Protein AF-A0A1T5KPN0-F1 (afdb_monomer)

InterPro domains:
  IPR058303 Protein of unknown function DUF7990 [PF25952] (4-67)

Organism: NCBI:txid36842

Foldseek 3Di:
DDDPVVVVVVVVVLVVVLVVCCQQPVVVVVDDDPNVVVSVVCCVVCVVVVVVSVVVVVPDPDPVVVVCVVVVNDD

Secondary structure (DSSP, 8-state):
---HHHHHHHHHHHHHHHHHHHHHHGGGGT---TTHHHHGGGHHHHHHHHHHHHHHHHT-S-HHHHHHHHTT---

Mean predicted aligned error: 6.93 Å

Solvent-accessible surface area (backbone atoms only — not comparable to full-atom values): 4542 Å² total; per-residue (Å²): 132,85,53,75,69,57,57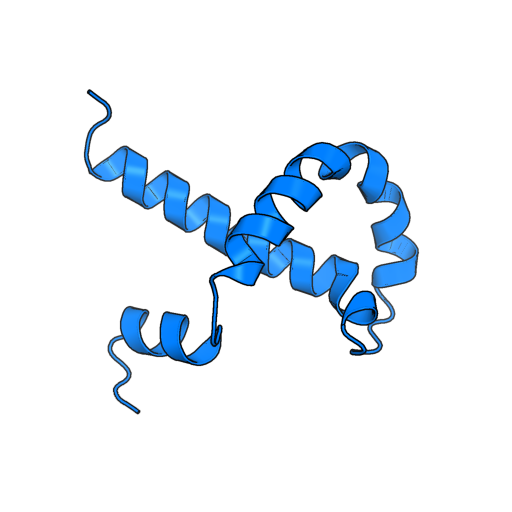,52,52,52,51,54,53,50,54,53,47,54,52,51,50,46,66,37,50,32,44,83,77,73,44,92,50,88,52,32,77,68,40,57,78,45,45,84,80,39,53,72,54,49,57,56,46,52,58,57,50,72,75,55,90,49,75,63,62,56,49,27,66,72,69,73,46,78,132

Radius of gyration: 14.42 Å; Cα contacts (8 Å, |Δi|>4): 23; chains: 1; bounding box: 36×24×37 Å

Structure (mmCIF, N/CA/C/O backbone):
data_AF-A0A1T5KPN0-F1
#
_entry.id   AF-A0A1T5KPN0-F1
#
loop_
_atom_site.group_PDB
_atom_site.id
_atom_site.type_symbol
_atom_site.label_atom_id
_atom_site.label_alt_id
_atom_site.label_comp_id
_atom_site.label_asym_id
_atom_site.label_entity_id
_atom_site.label_seq_id
_atom_site.pdbx_PDB_ins_code
_atom_site.Cartn_x
_atom_site.Cartn_y
_atom_site.Cartn_z
_atom_site.occupancy
_atom_site.B_iso_or_equiv
_atom_site.auth_seq_id
_atom_site.auth_comp_id
_atom_site.auth_asym_id
_atom_site.auth_atom_id
_atom_site.pdbx_PDB_model_num
ATOM 1 N N . MET A 1 1 ? -24.433 7.580 13.759 1.00 51.44 1 MET A N 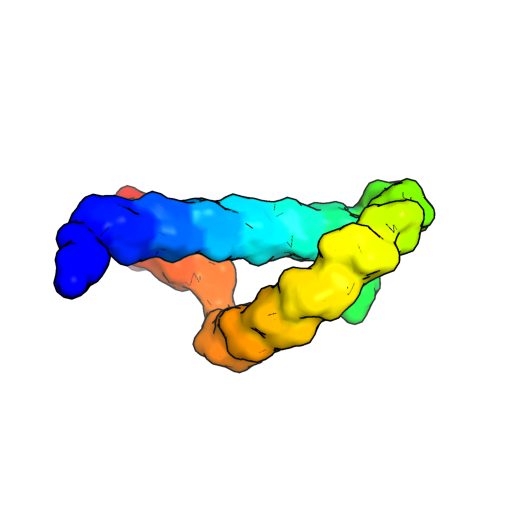1
ATOM 2 C CA . MET A 1 1 ? -23.495 6.762 14.557 1.00 51.44 1 MET A CA 1
ATOM 3 C C . MET A 1 1 ? -23.379 5.414 13.868 1.00 51.44 1 MET A C 1
ATOM 5 O O . MET A 1 1 ? -24.329 4.647 13.938 1.00 51.44 1 MET A O 1
ATOM 9 N N . GLN A 1 2 ? -22.301 5.167 13.120 1.00 55.62 2 GLN A N 1
ATOM 10 C CA . GLN A 1 2 ? -22.058 3.840 12.542 1.00 55.62 2 GLN A CA 1
ATOM 11 C C . GLN A 1 2 ? -21.847 2.836 13.686 1.00 55.62 2 GLN A C 1
ATOM 13 O O . GLN A 1 2 ? -21.173 3.149 14.669 1.00 55.62 2 GLN A O 1
ATOM 18 N N . GLY A 1 3 ? -22.485 1.667 13.607 1.00 73.69 3 GLY A N 1
ATOM 19 C CA . GLY A 1 3 ? -22.376 0.632 14.639 1.00 73.69 3 GLY A CA 1
ATOM 20 C C . GLY A 1 3 ? -20.977 0.011 14.675 1.00 7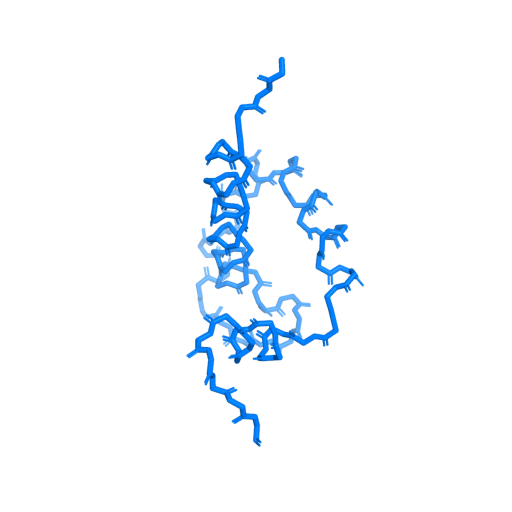3.69 3 GLY A C 1
ATOM 21 O O . GLY A 1 3 ? -20.289 -0.014 13.659 1.00 73.69 3 GLY A O 1
ATOM 22 N N . LYS A 1 4 ? -20.565 -0.548 15.822 1.00 73.06 4 LYS A N 1
ATOM 23 C CA . LYS A 1 4 ? -19.252 -1.211 15.991 1.00 73.06 4 LYS A CA 1
ATOM 24 C C . LYS A 1 4 ? -18.946 -2.252 14.900 1.00 73.06 4 LYS A C 1
ATOM 26 O O . LYS A 1 4 ? -17.803 -2.376 14.483 1.00 73.06 4 LYS A O 1
ATOM 31 N N . ALA A 1 5 ? -19.970 -2.949 14.404 1.00 79.88 5 ALA A N 1
ATOM 32 C CA . ALA A 1 5 ? -19.845 -3.909 13.307 1.00 79.88 5 ALA A CA 1
ATOM 33 C C . ALA A 1 5 ? -19.339 -3.271 12.000 1.00 79.88 5 ALA A C 1
ATOM 35 O O . ALA A 1 5 ? -18.545 -3.880 11.296 1.00 79.88 5 ALA A O 1
ATOM 36 N N . HIS A 1 6 ? -19.746 -2.035 11.698 1.00 84.00 6 HIS A N 1
ATOM 37 C CA . HIS A 1 6 ? -19.301 -1.335 10.494 1.00 84.00 6 HIS A CA 1
ATOM 38 C C . HIS A 1 6 ? -17.797 -1.042 10.535 1.00 84.00 6 HIS A C 1
ATOM 40 O O . HIS A 1 6 ? -17.107 -1.284 9.554 1.00 84.00 6 HIS A O 1
ATOM 46 N N . GLY A 1 7 ? -17.281 -0.611 11.692 1.00 87.25 7 GLY A N 1
ATOM 47 C CA . GLY A 1 7 ? -15.850 -0.341 11.858 1.00 87.25 7 GLY A CA 1
ATOM 48 C C . GLY A 1 7 ? -14.977 -1.595 11.733 1.00 87.25 7 GLY A C 1
ATOM 49 O O . GLY A 1 7 ? -13.882 -1.524 11.189 1.00 87.25 7 GLY A O 1
ATOM 50 N N . HIS A 1 8 ? -15.463 -2.758 12.182 1.00 86.06 8 HIS A N 1
ATOM 51 C CA . HIS A 1 8 ? -14.742 -4.020 11.982 1.00 86.06 8 HIS A CA 1
ATOM 52 C C . HIS A 1 8 ? -14.636 -4.399 10.501 1.00 86.06 8 HIS A C 1
ATOM 54 O O . HIS A 1 8 ? -13.550 -4.748 10.050 1.00 86.06 8 HIS A O 1
ATOM 60 N N . ILE A 1 9 ? -15.732 -4.270 9.748 1.00 89.75 9 ILE A N 1
ATOM 61 C CA . ILE A 1 9 ? -15.756 -4.563 8.307 1.00 89.75 9 ILE A CA 1
ATOM 62 C C . IL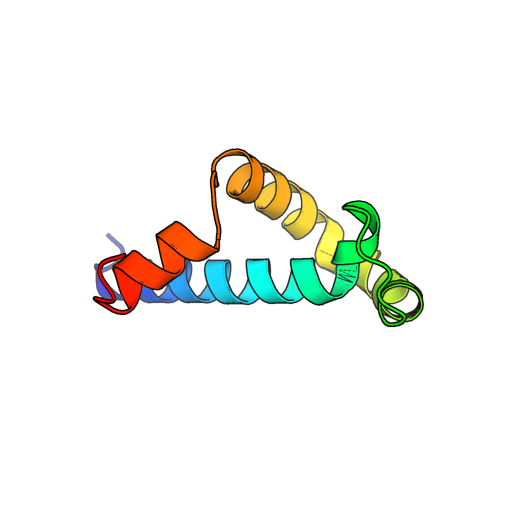E A 1 9 ? -14.826 -3.614 7.545 1.00 89.75 9 ILE A C 1
ATOM 64 O O . ILE A 1 9 ? -14.093 -4.037 6.658 1.00 89.75 9 ILE A O 1
ATOM 68 N N . GLU A 1 10 ? -14.842 -2.329 7.898 1.00 89.38 10 GLU A N 1
ATOM 69 C CA . GLU A 1 10 ? -13.988 -1.325 7.265 1.00 89.38 10 GLU A CA 1
ATOM 70 C C . GLU A 1 10 ? -12.496 -1.616 7.500 1.00 89.38 10 GLU A C 1
ATOM 72 O O . GLU A 1 10 ? -11.701 -1.587 6.562 1.00 89.38 10 GLU A O 1
ATOM 77 N N . ASN A 1 11 ? -12.122 -1.995 8.725 1.00 88.25 11 ASN A N 1
ATOM 78 C CA . ASN A 1 11 ? -10.749 -2.394 9.039 1.00 88.25 11 ASN A CA 1
ATOM 79 C C . ASN A 1 11 ? -10.310 -3.649 8.272 1.00 88.25 11 ASN A C 1
ATOM 81 O O . ASN A 1 11 ? -9.188 -3.694 7.771 1.00 88.25 11 ASN A O 1
ATOM 85 N N . GLU A 1 12 ? -11.182 -4.650 8.155 1.00 89.06 12 GLU A N 1
ATOM 86 C CA . GLU A 1 12 ? -10.893 -5.873 7.397 1.00 89.06 12 GLU A CA 1
ATOM 87 C C . GLU A 1 12 ? -10.738 -5.585 5.893 1.00 89.06 12 GLU A C 1
ATOM 89 O O . GLU A 1 12 ? -9.842 -6.123 5.232 1.00 89.06 12 GLU A O 1
ATOM 94 N N . ALA A 1 13 ? -11.544 -4.662 5.357 1.00 91.06 13 ALA A N 1
ATOM 95 C CA . ALA A 1 13 ? -11.403 -4.182 3.987 1.00 91.06 13 ALA A CA 1
ATOM 96 C C . ALA A 1 13 ? -10.062 -3.461 3.769 1.00 91.06 13 ALA A C 1
ATOM 98 O O . ALA A 1 13 ? -9.386 -3.719 2.770 1.00 91.06 13 ALA A O 1
ATOM 99 N N . PHE A 1 14 ? -9.637 -2.605 4.705 1.00 89.88 14 PHE A N 1
ATOM 100 C CA . PHE A 1 14 ? -8.328 -1.952 4.626 1.00 89.88 14 PHE A CA 1
ATOM 101 C C . PHE A 1 14 ? -7.176 -2.947 4.704 1.00 89.88 14 PHE A C 1
ATOM 103 O O . PHE A 1 14 ? -6.247 -2.847 3.911 1.00 89.88 14 PHE A O 1
ATOM 110 N N . GLU A 1 15 ? -7.242 -3.931 5.594 1.00 88.81 15 GLU A N 1
ATOM 111 C CA . GLU A 1 15 ? -6.197 -4.947 5.716 1.00 88.81 15 GLU A CA 1
ATOM 112 C C . GLU A 1 15 ? -6.075 -5.808 4.452 1.00 88.81 15 GLU A C 1
ATOM 114 O O . GLU A 1 15 ? -4.966 -6.109 4.004 1.00 88.81 15 GLU A O 1
ATOM 119 N N . THR A 1 16 ? -7.206 -6.155 3.840 1.00 91.00 16 THR A N 1
ATOM 120 C CA . THR A 1 16 ? -7.235 -6.868 2.556 1.00 91.00 16 THR A CA 1
ATOM 121 C C . THR A 1 16 ? -6.628 -6.013 1.441 1.00 91.00 16 THR A C 1
ATOM 123 O O . THR A 1 16 ? -5.809 -6.503 0.662 1.00 91.00 16 THR A O 1
ATOM 126 N N . MET A 1 17 ? -6.973 -4.722 1.388 1.00 91.31 17 MET A N 1
ATOM 127 C CA . MET A 1 17 ? -6.398 -3.784 0.423 1.00 91.31 17 MET A CA 1
ATOM 128 C C . MET A 1 17 ? -4.885 -3.627 0.624 1.00 91.31 17 MET A C 1
ATOM 130 O O . MET A 1 17 ? -4.135 -3.676 -0.345 1.00 91.31 17 MET A O 1
ATOM 134 N N . ASP A 1 18 ? -4.415 -3.500 1.867 1.00 89.44 18 ASP A N 1
ATOM 135 C CA . ASP A 1 18 ? -2.987 -3.376 2.173 1.00 89.44 18 ASP A CA 1
ATOM 136 C C . ASP A 1 18 ? -2.199 -4.598 1.653 1.00 89.44 18 ASP A C 1
ATOM 138 O O . ASP A 1 18 ? -1.123 -4.444 1.073 1.00 89.44 18 ASP A O 1
ATOM 142 N N . GLN A 1 19 ? -2.748 -5.809 1.813 1.00 88.25 19 GLN A N 1
ATOM 143 C CA . GLN A 1 19 ? -2.149 -7.047 1.294 1.00 88.25 19 GLN A CA 1
ATOM 144 C C . GLN A 1 19 ? -2.132 -7.089 -0.235 1.00 88.25 19 GLN A C 1
ATOM 146 O O . GLN A 1 19 ? -1.122 -7.468 -0.828 1.00 88.25 19 GLN A O 1
ATOM 151 N N . PHE A 1 20 ? -3.229 -6.686 -0.875 1.00 89.94 20 PHE A N 1
ATOM 152 C CA . PHE A 1 20 ? -3.311 -6.597 -2.330 1.00 89.94 20 PHE A CA 1
ATOM 153 C C . PHE A 1 20 ? -2.256 -5.632 -2.891 1.00 89.94 20 PHE A C 1
ATOM 155 O O . PHE A 1 20 ? -1.490 -6.003 -3.780 1.00 89.94 20 PHE A O 1
ATOM 162 N N . MET A 1 21 ? -2.146 -4.433 -2.312 1.00 89.12 21 MET A N 1
ATOM 163 C CA . MET A 1 21 ? -1.169 -3.423 -2.730 1.00 89.12 21 MET A CA 1
ATOM 164 C C . MET A 1 21 ? 0.276 -3.908 -2.564 1.00 89.12 21 MET A C 1
ATOM 166 O O . MET A 1 21 ? 1.097 -3.682 -3.452 1.00 89.12 21 MET A O 1
ATOM 170 N N . LEU A 1 22 ? 0.580 -4.634 -1.482 1.00 85.88 22 LEU A N 1
ATOM 171 C CA . LEU A 1 22 ? 1.895 -5.255 -1.275 1.00 85.88 22 LEU A CA 1
ATOM 172 C C . LEU A 1 22 ? 2.233 -6.309 -2.337 1.00 85.88 22 LEU A C 1
ATOM 174 O O . LEU A 1 22 ? 3.380 -6.393 -2.759 1.00 85.88 22 LEU A O 1
ATOM 178 N N . LEU A 1 23 ? 1.261 -7.107 -2.781 1.00 86.06 23 LEU A N 1
ATOM 179 C CA . LEU A 1 23 ? 1.481 -8.113 -3.829 1.00 86.06 23 LEU A CA 1
ATOM 180 C C . LEU A 1 23 ? 1.634 -7.486 -5.222 1.00 86.06 23 LEU A C 1
ATOM 182 O O . LEU A 1 23 ? 2.358 -8.014 -6.066 1.00 86.06 23 LEU A O 1
ATOM 186 N N . CYS A 1 24 ? 0.944 -6.374 -5.469 1.00 86.44 24 CYS A N 1
ATOM 187 C CA . CYS A 1 24 ? 0.993 -5.663 -6.744 1.00 86.44 24 CYS A CA 1
ATOM 188 C C . CYS A 1 24 ? 2.225 -4.766 -6.897 1.00 86.44 24 CYS A C 1
ATOM 190 O O . CYS A 1 24 ? 2.686 -4.587 -8.019 1.00 86.44 24 CYS A O 1
ATOM 192 N N . PHE A 1 25 ? 2.723 -4.183 -5.803 1.00 85.12 25 PHE A N 1
ATOM 193 C CA . PHE A 1 25 ? 3.765 -3.151 -5.841 1.00 85.12 25 PHE A CA 1
ATOM 194 C C . PHE A 1 25 ? 4.905 -3.387 -4.837 1.00 85.12 25 PHE A C 1
ATOM 196 O O . PHE A 1 25 ? 5.650 -2.460 -4.517 1.00 85.12 25 PHE A O 1
ATOM 203 N N . GLY A 1 26 ? 5.061 -4.619 -4.343 1.00 78.75 26 GLY A N 1
ATOM 204 C CA . GLY A 1 26 ? 6.135 -5.012 -3.422 1.00 78.75 26 GLY A CA 1
ATOM 205 C C . GLY A 1 26 ? 7.546 -4.806 -3.985 1.00 78.75 26 GLY A C 1
ATOM 206 O O . GLY A 1 26 ? 8.465 -4.523 -3.218 1.00 78.75 26 GLY A O 1
ATOM 207 N N . ASP A 1 27 ? 7.717 -4.829 -5.308 1.00 78.06 27 ASP A N 1
ATOM 208 C CA . ASP A 1 27 ? 8.985 -4.518 -5.992 1.00 78.06 27 ASP A CA 1
ATOM 209 C C . ASP A 1 27 ? 9.499 -3.126 -5.689 1.00 78.06 27 ASP A C 1
ATOM 211 O O . ASP A 1 27 ? 10.708 -2.920 -5.597 1.00 78.06 27 ASP A O 1
ATOM 215 N N . LEU A 1 28 ? 8.599 -2.167 -5.465 1.00 73.06 28 LEU A N 1
ATOM 216 C CA . LEU A 1 28 ? 9.000 -0.815 -5.086 1.00 73.06 28 LEU A CA 1
ATOM 217 C C . LEU A 1 28 ? 9.678 -0.783 -3.707 1.00 73.06 28 LEU A C 1
ATOM 219 O O . LEU A 1 28 ? 10.396 0.166 -3.400 1.00 73.06 28 LEU A O 1
ATOM 223 N N . LEU A 1 29 ? 9.482 -1.825 -2.895 1.00 71.12 29 LEU A N 1
ATOM 224 C CA . LEU A 1 29 ? 10.140 -2.039 -1.606 1.00 71.12 29 LEU A CA 1
ATOM 225 C C . LEU A 1 29 ? 11.394 -2.930 -1.723 1.00 71.12 29 LEU A C 1
ATOM 227 O O . LEU A 1 29 ? 11.999 -3.261 -0.704 1.00 71.12 29 LEU A O 1
ATOM 231 N N . GLY A 1 30 ? 11.800 -3.305 -2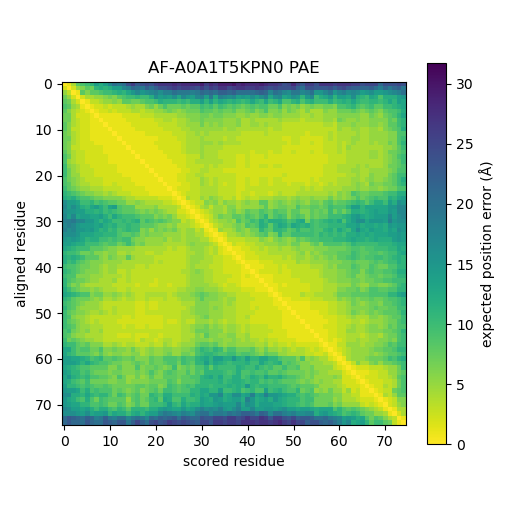.942 1.00 72.38 30 GLY A N 1
ATOM 232 C CA . GLY A 1 30 ? 12.984 -4.127 -3.219 1.00 72.38 30 GLY A CA 1
ATOM 233 C C . GLY A 1 30 ? 12.732 -5.638 -3.241 1.00 72.38 30 GLY A C 1
ATOM 234 O O . GLY A 1 30 ? 13.688 -6.409 -3.173 1.00 72.38 30 GLY A O 1
ATOM 235 N N . ILE A 1 31 ? 11.469 -6.072 -3.305 1.00 73.88 31 ILE A N 1
ATOM 236 C CA . ILE A 1 31 ? 11.089 -7.486 -3.432 1.00 73.88 31 ILE A CA 1
ATOM 237 C C . ILE A 1 31 ? 10.771 -7.763 -4.901 1.00 73.88 31 ILE A C 1
ATOM 239 O O . ILE A 1 31 ? 9.693 -7.406 -5.340 1.00 73.88 31 ILE A O 1
ATOM 243 N N . ASP A 1 32 ? 11.662 -8.400 -5.659 1.00 74.62 32 ASP A N 1
ATOM 244 C CA . ASP A 1 32 ? 11.408 -8.681 -7.082 1.00 74.62 32 ASP A CA 1
ATOM 245 C C . ASP A 1 32 ? 10.184 -9.609 -7.273 1.00 74.62 32 ASP A C 1
ATOM 247 O O . ASP A 1 32 ? 10.267 -10.822 -7.041 1.00 74.62 32 ASP A O 1
ATOM 251 N N . LEU A 1 33 ? 9.048 -9.064 -7.724 1.00 74.88 33 LEU A N 1
ATOM 252 C CA . LEU A 1 33 ? 7.835 -9.799 -8.079 1.00 74.88 33 LEU A CA 1
ATOM 253 C C . LEU A 1 33 ? 7.519 -9.584 -9.569 1.00 74.88 33 LEU A C 1
ATOM 255 O O . LEU A 1 33 ? 7.249 -8.474 -10.030 1.00 74.88 33 LEU A O 1
ATOM 259 N N . PRO A 1 34 ? 7.400 -10.663 -10.360 1.00 77.56 34 PRO A N 1
ATOM 260 C CA . PRO A 1 34 ? 7.112 -10.557 -11.793 1.00 77.56 34 PRO A CA 1
ATOM 261 C C . PRO A 1 34 ? 5.717 -9.976 -12.097 1.00 77.56 34 PRO A C 1
ATOM 263 O O . PRO A 1 34 ? 5.405 -9.664 -13.246 1.00 77.56 34 PRO A O 1
ATOM 266 N N . THR A 1 35 ? 4.859 -9.851 -11.084 1.00 78.38 35 THR A N 1
ATOM 267 C CA . THR A 1 35 ? 3.495 -9.324 -11.177 1.00 78.38 35 THR A CA 1
ATOM 268 C C . THR A 1 35 ? 3.442 -7.810 -11.308 1.00 78.38 35 THR A C 1
ATOM 270 O O . THR A 1 35 ? 2.483 -7.303 -11.896 1.00 78.38 35 THR A O 1
ATOM 273 N N . THR A 1 36 ? 4.460 -7.090 -10.828 1.00 80.19 36 THR A N 1
ATOM 274 C CA . THR A 1 36 ? 4.447 -5.622 -10.798 1.00 80.19 36 THR A CA 1
ATOM 275 C C . THR A 1 36 ? 4.294 -5.031 -12.197 1.00 80.19 36 THR A C 1
ATOM 277 O O . THR A 1 36 ? 3.516 -4.099 -12.382 1.00 80.19 36 THR A O 1
ATOM 280 N N . TYR A 1 37 ? 4.930 -5.634 -13.208 1.00 81.56 37 TYR A N 1
ATOM 281 C CA . TYR A 1 37 ? 4.823 -5.197 -14.605 1.00 81.56 37 TYR A CA 1
ATOM 282 C C . TYR A 1 37 ? 3.370 -5.127 -15.104 1.00 81.56 37 TYR A C 1
ATOM 284 O O . TYR A 1 37 ? 2.981 -4.148 -15.736 1.00 81.56 37 TYR A O 1
ATOM 292 N N . TYR A 1 38 ? 2.557 -6.132 -14.774 1.00 84.38 38 TYR A N 1
ATOM 293 C CA . TYR A 1 38 ? 1.146 -6.187 -15.169 1.00 84.38 38 TYR A CA 1
ATOM 294 C C . TYR A 1 38 ? 0.258 -5.323 -14.268 1.00 84.38 38 TYR A C 1
ATOM 296 O O . TYR A 1 38 ? -0.742 -4.769 -14.718 1.00 84.38 38 TYR A O 1
ATOM 304 N N . ALA A 1 39 ? 0.634 -5.163 -12.997 1.00 87.44 39 ALA A N 1
ATOM 305 C CA . ALA A 1 39 ? -0.109 -4.343 -12.047 1.00 87.44 39 ALA A CA 1
ATOM 306 C C . ALA A 1 39 ? -0.031 -2.835 -12.350 1.00 87.44 39 ALA A C 1
ATOM 308 O O . ALA A 1 39 ? -0.876 -2.078 -11.872 1.00 87.44 39 ALA A O 1
ATOM 309 N N . LEU A 1 40 ? 0.923 -2.380 -13.173 1.00 87.00 40 LEU A N 1
ATOM 310 C CA . LEU A 1 40 ? 1.027 -0.970 -13.576 1.00 87.00 40 LEU A CA 1
ATOM 311 C C . LEU A 1 40 ? -0.239 -0.452 -14.272 1.00 87.00 40 LEU A C 1
ATOM 313 O O . LEU A 1 40 ? -0.586 0.717 -14.113 1.00 87.00 40 LEU A O 1
ATOM 317 N N . GLU A 1 41 ? -0.967 -1.312 -14.986 1.00 89.38 41 GLU A N 1
ATOM 318 C CA . GLU A 1 41 ? -2.239 -0.949 -15.627 1.00 89.38 41 GLU A CA 1
ATOM 319 C C . GLU A 1 41 ? -3.327 -0.565 -14.611 1.00 89.38 41 GLU A C 1
ATOM 321 O O . GLU A 1 41 ? -4.273 0.148 -14.947 1.00 89.38 41 GLU A O 1
ATOM 326 N N . LEU A 1 42 ? -3.179 -0.995 -13.353 1.00 89.12 42 LEU A N 1
ATOM 327 C CA . LEU A 1 42 ? -4.109 -0.695 -12.267 1.00 89.12 42 LEU A CA 1
ATOM 328 C C . LEU A 1 42 ? -3.838 0.662 -11.605 1.00 89.12 42 LEU A C 1
ATOM 330 O O . LEU A 1 42 ? -4.721 1.188 -10.929 1.00 89.12 42 LEU A O 1
ATOM 334 N N . LEU A 1 43 ? -2.659 1.263 -11.812 1.00 87.50 43 LEU A N 1
ATOM 335 C CA . LEU A 1 43 ? -2.270 2.531 -11.176 1.00 87.50 43 LEU A CA 1
ATOM 336 C C . LEU A 1 43 ? -3.306 3.661 -11.331 1.00 87.50 43 LEU A C 1
ATOM 338 O O . LEU A 1 43 ? -3.573 4.331 -10.332 1.00 87.50 43 LEU A O 1
ATOM 342 N N . PRO A 1 44 ? -3.938 3.881 -12.505 1.00 90.12 44 PRO A N 1
ATOM 343 C CA . PRO A 1 44 ? -4.946 4.932 -12.654 1.00 90.12 44 PRO A CA 1
ATOM 344 C C . PRO A 1 44 ? -6.171 4.731 -11.756 1.00 90.12 44 PRO A C 1
ATOM 346 O O . PRO A 1 44 ? -6.789 5.706 -11.339 1.00 90.12 44 PRO A O 1
ATOM 349 N N . TYR A 1 45 ? -6.512 3.479 -11.445 1.00 90.00 45 TYR A N 1
ATOM 350 C CA . TYR A 1 45 ? -7.655 3.129 -10.601 1.00 90.00 45 TYR A CA 1
ATOM 351 C C . TYR A 1 45 ? -7.305 3.138 -9.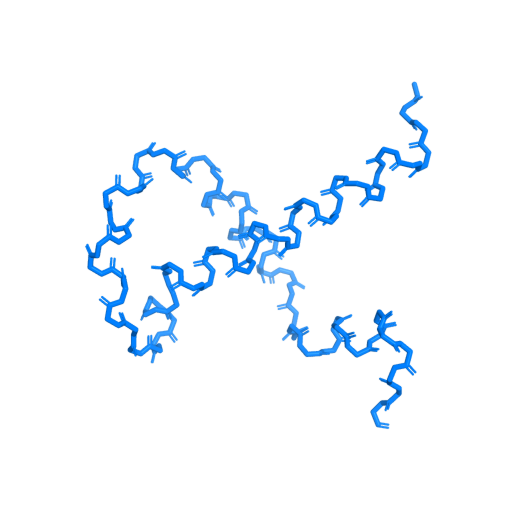112 1.00 90.00 45 TYR A C 1
ATOM 353 O O . TYR A 1 45 ? -8.180 3.344 -8.280 1.00 90.00 45 TYR A O 1
ATOM 361 N N . LEU A 1 46 ? -6.027 2.942 -8.783 1.00 90.00 46 LEU A N 1
ATOM 362 C CA . LEU A 1 46 ? -5.529 2.860 -7.409 1.00 90.00 46 LEU A CA 1
ATOM 363 C C . LEU A 1 46 ? -4.924 4.179 -6.908 1.00 90.00 46 LEU A C 1
ATOM 365 O O . LEU A 1 46 ? -4.498 4.250 -5.760 1.00 90.00 46 LEU A O 1
ATOM 369 N N . GLY A 1 47 ? -4.870 5.228 -7.734 1.00 87.06 47 GLY A N 1
ATOM 370 C CA . GLY A 1 47 ? -4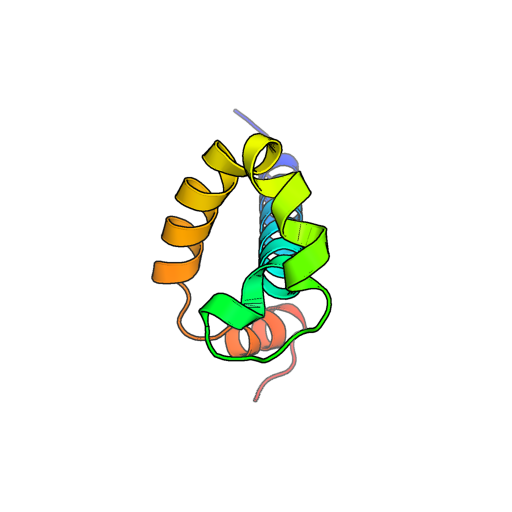.155 6.471 -7.422 1.00 87.06 47 GLY A CA 1
ATOM 371 C C . GLY A 1 47 ? -4.536 7.109 -6.080 1.00 87.06 47 GLY A C 1
ATOM 372 O O . GLY A 1 47 ? -3.657 7.470 -5.297 1.00 87.06 47 GLY A O 1
ATOM 373 N N . GLU A 1 48 ? -5.832 7.207 -5.773 1.00 87.31 48 GLU A N 1
ATOM 374 C CA . GLU A 1 48 ? -6.295 7.743 -4.482 1.00 87.31 48 GLU A CA 1
ATOM 375 C C . GLU A 1 48 ? -5.995 6.798 -3.312 1.00 87.31 48 GLU A C 1
ATOM 377 O O . GLU A 1 48 ? -5.654 7.240 -2.209 1.00 87.31 48 GLU A O 1
ATOM 382 N N . ASP A 1 49 ? -6.104 5.492 -3.549 1.00 88.75 49 ASP A N 1
ATOM 383 C CA . ASP A 1 49 ? -5.891 4.469 -2.531 1.00 88.75 49 ASP A CA 1
ATOM 384 C C . ASP A 1 49 ? -4.412 4.303 -2.191 1.00 88.75 49 ASP A C 1
ATOM 386 O O . ASP A 1 49 ? -4.097 4.046 -1.033 1.00 88.75 49 ASP A O 1
ATOM 390 N N . ILE A 1 50 ? -3.501 4.558 -3.134 1.00 87.69 50 ILE A N 1
ATOM 391 C CA . ILE A 1 50 ? -2.050 4.571 -2.906 1.00 87.69 50 ILE A CA 1
ATOM 392 C C . ILE A 1 50 ? -1.666 5.615 -1.856 1.00 87.69 50 ILE A C 1
ATOM 394 O O . ILE A 1 50 ? -0.841 5.335 -0.989 1.00 87.69 50 ILE A O 1
ATOM 398 N N . VAL A 1 51 ? -2.259 6.812 -1.890 1.00 88.12 51 VAL A N 1
ATOM 399 C CA . VAL A 1 51 ? -1.951 7.862 -0.902 1.00 88.12 51 VAL A CA 1
ATOM 400 C C . VAL A 1 51 ? -2.418 7.437 0.490 1.00 88.12 51 VAL A C 1
ATOM 402 O O . VAL A 1 51 ? -1.653 7.513 1.453 1.00 88.12 51 VAL A O 1
ATOM 405 N N . LYS A 1 52 ? -3.651 6.928 0.596 1.00 89.50 52 LYS A N 1
ATOM 406 C CA . LYS A 1 52 ? -4.212 6.440 1.866 1.00 89.50 52 LYS A CA 1
ATOM 407 C C . LYS A 1 52 ? -3.434 5.235 2.397 1.00 89.50 52 LYS A C 1
ATOM 409 O O . LYS A 1 52 ? -3.166 5.158 3.593 1.00 89.50 52 LYS A O 1
ATOM 414 N N . TRP A 1 53 ? -3.066 4.315 1.510 1.00 88.62 53 TRP A N 1
ATOM 415 C CA . TRP A 1 53 ? -2.276 3.131 1.823 1.00 88.62 53 TRP A CA 1
ATOM 416 C C . TRP A 1 53 ? -0.892 3.511 2.343 1.00 88.62 53 TRP A C 1
ATOM 418 O O . TRP A 1 53 ? -0.518 3.047 3.413 1.00 88.62 53 TRP A O 1
ATOM 428 N N . ASN A 1 54 ? -0.184 4.424 1.671 1.00 86.62 54 ASN A N 1
ATOM 429 C CA . ASN A 1 54 ? 1.116 4.917 2.134 1.00 86.62 54 ASN A CA 1
ATOM 430 C C . ASN A 1 54 ? 1.042 5.503 3.549 1.00 86.62 54 ASN A C 1
ATOM 432 O O . ASN A 1 54 ? 1.896 5.204 4.380 1.00 86.62 54 ASN A O 1
ATOM 436 N N . MET A 1 55 ? 0.008 6.296 3.849 1.00 87.88 55 MET A N 1
ATOM 437 C CA . MET A 1 55 ? -0.178 6.838 5.199 1.00 87.88 55 MET A CA 1
ATOM 438 C C . MET A 1 55 ? -0.429 5.733 6.230 1.00 87.88 55 MET A C 1
ATOM 440 O O . MET A 1 55 ? 0.236 5.713 7.261 1.00 87.88 55 MET A O 1
ATOM 444 N N . ARG A 1 56 ? -1.329 4.779 5.942 1.00 86.88 56 ARG A N 1
ATOM 445 C CA . ARG A 1 56 ? -1.586 3.645 6.850 1.00 86.88 56 ARG A CA 1
ATOM 446 C C . ARG A 1 56 ? -0.341 2.790 7.066 1.00 86.88 56 ARG A C 1
ATOM 448 O O . ARG A 1 56 ? -0.089 2.358 8.184 1.00 86.88 56 ARG A O 1
ATOM 455 N N . MET A 1 57 ? 0.429 2.545 6.010 1.00 83.50 57 MET A N 1
ATOM 456 C CA . MET A 1 57 ? 1.613 1.694 6.066 1.00 83.50 57 MET A CA 1
ATOM 457 C C . MET A 1 57 ? 2.776 2.371 6.795 1.00 83.50 57 MET A C 1
ATOM 459 O O . MET A 1 57 ? 3.532 1.691 7.480 1.00 83.50 57 MET A O 1
ATOM 463 N N . SER A 1 58 ? 2.887 3.702 6.712 1.00 83.25 58 SER A N 1
ATOM 464 C CA . SER A 1 58 ? 3.903 4.476 7.437 1.00 83.25 58 SER A CA 1
ATOM 465 C C . SER A 1 58 ? 3.794 4.329 8.957 1.00 83.25 58 SER A C 1
ATOM 467 O O . SER A 1 58 ? 4.808 4.410 9.648 1.00 83.25 58 SER A O 1
ATOM 469 N N . ASP A 1 59 ? 2.588 4.108 9.479 1.00 82.56 59 ASP A N 1
ATOM 470 C CA . ASP A 1 59 ? 2.361 3.899 10.912 1.00 82.56 59 ASP A CA 1
ATOM 471 C C . ASP A 1 59 ? 2.575 2.431 11.336 1.00 82.56 59 ASP A C 1
ATOM 473 O O . ASP A 1 59 ? 2.693 2.132 12.530 1.00 82.56 59 ASP A O 1
ATOM 477 N N . LYS A 1 60 ? 2.662 1.494 10.379 1.00 79.12 60 LYS A N 1
ATOM 478 C CA . LYS A 1 60 ? 2.838 0.061 10.653 1.00 79.12 60 LYS A CA 1
ATOM 479 C C . LYS A 1 60 ? 4.315 -0.293 10.817 1.00 79.12 60 LYS A C 1
ATOM 481 O O . LYS A 1 60 ? 5.105 -0.207 9.884 1.00 79.12 60 LYS A O 1
ATOM 486 N N . LYS A 1 61 ? 4.679 -0.777 12.009 1.00 73.75 61 LYS A N 1
ATOM 487 C CA . LYS A 1 61 ? 6.044 -1.244 12.319 1.00 73.75 61 LYS A CA 1
ATOM 488 C C . LYS A 1 61 ? 6.344 -2.641 11.781 1.00 73.75 61 LYS A C 1
ATOM 490 O O . LYS A 1 61 ? 7.452 -2.894 11.323 1.00 73.75 61 LYS A O 1
ATOM 495 N N . SER A 1 62 ? 5.371 -3.547 11.855 1.00 77.62 62 SER A N 1
ATOM 496 C CA . SER A 1 62 ? 5.526 -4.936 11.431 1.00 77.62 62 SER A CA 1
ATOM 497 C C . SER A 1 62 ? 4.172 -5.548 11.086 1.00 77.62 62 SER A C 1
ATOM 499 O O . SER A 1 62 ? 3.248 -5.542 11.898 1.00 77.62 62 SER A O 1
ATOM 501 N N . ILE A 1 63 ? 4.068 -6.120 9.884 1.00 73.81 63 ILE A N 1
ATOM 502 C CA . ILE A 1 63 ? 2.885 -6.879 9.445 1.00 73.81 63 ILE A CA 1
ATOM 503 C C . ILE A 1 63 ? 2.738 -8.162 10.279 1.00 73.81 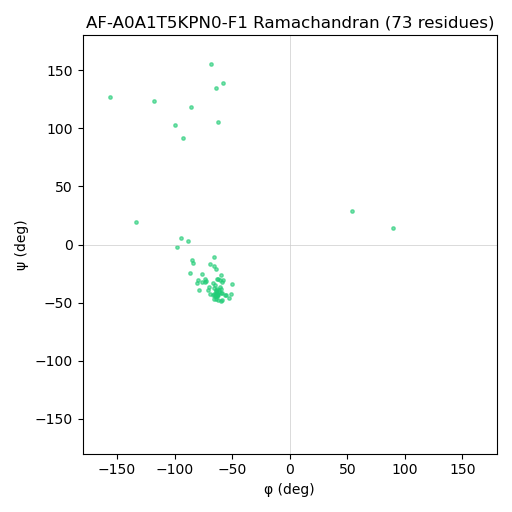63 ILE A C 1
ATOM 505 O O . ILE A 1 63 ? 1.627 -8.611 10.555 1.00 73.81 63 ILE A O 1
ATOM 509 N N . TRP A 1 64 ? 3.865 -8.752 10.687 1.00 72.56 64 TRP A N 1
ATOM 510 C CA . TRP A 1 64 ? 3.890 -9.995 11.453 1.00 72.56 64 TRP A CA 1
ATOM 511 C C . TRP A 1 64 ? 3.361 -9.808 12.871 1.00 72.56 64 TRP A C 1
ATOM 513 O O . TRP A 1 64 ? 2.560 -10.621 13.316 1.00 72.56 64 TRP A O 1
ATOM 523 N N . GLU A 1 65 ? 3.742 -8.722 13.546 1.00 72.88 65 GLU A N 1
ATOM 524 C CA . GLU A 1 65 ? 3.264 -8.417 14.903 1.00 72.88 65 GLU A CA 1
ATOM 525 C C . GLU A 1 65 ? 1.750 -8.163 14.919 1.00 72.88 65 GLU A C 1
ATOM 527 O O . GLU A 1 65 ? 1.045 -8.653 15.800 1.00 72.88 65 GLU A O 1
ATOM 532 N N . GLU A 1 66 ? 1.227 -7.462 13.906 1.00 75.12 66 GLU A N 1
ATOM 533 C CA . GLU A 1 66 ? -0.213 -7.216 13.769 1.00 75.12 66 GLU A CA 1
ATOM 534 C C . GLU A 1 66 ? -0.994 -8.525 13.568 1.00 75.12 66 GLU A C 1
ATOM 536 O O . GLU A 1 66 ? -2.029 -8.743 14.203 1.00 75.12 66 GLU A O 1
ATOM 541 N N . LYS A 1 67 ? -0.496 -9.418 12.703 1.00 76.38 67 LYS A N 1
ATOM 542 C CA . LYS A 1 67 ? -1.153 -10.705 12.434 1.00 76.38 67 LYS A CA 1
ATOM 543 C C . LYS A 1 67 ? -1.052 -11.680 13.602 1.00 76.38 67 LYS A C 1
ATOM 545 O O . LYS A 1 67 ? -2.034 -12.361 13.884 1.00 76.38 67 LYS A O 1
ATOM 550 N N . ALA A 1 68 ? 0.091 -11.731 14.282 1.00 74.00 68 ALA A N 1
ATOM 551 C CA . ALA A 1 68 ? 0.289 -12.566 15.465 1.00 74.00 68 ALA A CA 1
ATOM 552 C C . ALA A 1 68 ? -0.713 -12.196 16.571 1.00 74.00 68 ALA A C 1
ATOM 554 O O . ALA A 1 68 ? -1.453 -13.059 17.043 1.00 74.00 68 ALA A O 1
ATOM 555 N N . GLY A 1 69 ? -0.854 -10.896 16.864 1.00 74.06 69 GLY A N 1
ATOM 556 C CA . GLY A 1 69 ? -1.821 -10.407 17.851 1.00 74.06 69 GLY A CA 1
ATOM 557 C C . GLY A 1 69 ? -3.288 -10.676 17.488 1.00 74.06 69 GLY A C 1
ATOM 558 O O . GLY A 1 69 ? -4.111 -10.867 18.377 1.00 74.06 69 GLY A O 1
ATOM 559 N N . LYS A 1 70 ? -3.640 -10.730 16.194 1.00 74.00 70 LYS A N 1
ATOM 560 C CA . LYS A 1 70 ? -5.00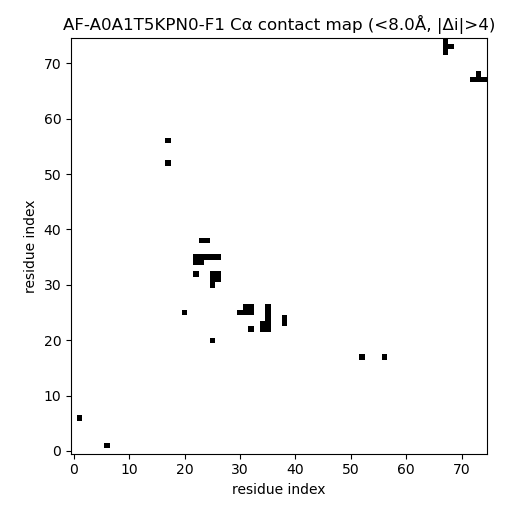6 -11.081 15.749 1.00 74.00 70 LYS A CA 1
ATOM 561 C C . LYS A 1 70 ? -5.312 -12.570 15.843 1.00 74.00 70 LYS A C 1
ATOM 563 O O . LYS A 1 70 ? -6.465 -12.938 16.046 1.00 74.00 70 LYS A O 1
ATOM 568 N N . LEU A 1 71 ? -4.305 -13.414 15.643 1.00 78.88 71 LEU A N 1
ATOM 569 C CA . LEU A 1 71 ? -4.460 -14.867 15.640 1.00 78.88 71 LEU A CA 1
ATOM 570 C C . LEU A 1 71 ? -4.315 -15.485 17.040 1.00 78.88 71 LEU A C 1
ATOM 572 O O . LEU A 1 71 ? -4.378 -16.706 17.149 1.00 78.88 71 LEU A O 1
ATOM 576 N N . ASP A 1 72 ? -4.139 -14.660 18.082 1.00 73.06 72 ASP A N 1
ATOM 577 C CA . ASP A 1 72 ? -3.817 -15.088 19.455 1.00 73.06 72 ASP A CA 1
ATOM 578 C C . ASP A 1 72 ? -2.573 -15.996 19.494 1.00 73.06 72 ASP A C 1
ATOM 580 O O . ASP A 1 72 ? -2.431 -16.897 20.321 1.00 73.06 72 ASP A O 1
ATOM 584 N N . ILE A 1 73 ? -1.674 -15.782 18.529 1.00 72.50 73 ILE A N 1
ATOM 585 C CA . ILE A 1 73 ? -0.389 -16.462 18.446 1.00 72.50 73 ILE A CA 1
ATOM 586 C C . ILE A 1 73 ? 0.582 -15.544 19.176 1.00 72.50 73 ILE A C 1
ATOM 588 O O . ILE A 1 73 ? 1.119 -14.608 18.582 1.00 72.50 73 ILE A O 1
ATOM 592 N N . ASP A 1 74 ? 0.751 -15.772 20.476 1.00 63.28 74 ASP A N 1
ATOM 593 C CA . ASP A 1 74 ? 1.819 -15.121 21.236 1.00 63.28 74 ASP A CA 1
ATOM 594 C C . ASP A 1 74 ? 3.185 -15.477 20.597 1.00 63.28 74 ASP A C 1
ATOM 596 O O . ASP A 1 74 ? 3.363 -16.625 20.166 1.00 63.28 74 ASP A O 1
ATOM 600 N N . PRO A 1 75 ? 4.128 -14.521 20.480 1.00 57.16 75 PRO A N 1
ATOM 601 C CA . PRO A 1 75 ? 5.474 -14.799 19.983 1.00 57.16 75 PRO A CA 1
ATOM 602 C C . PRO A 1 75 ? 6.276 -15.748 20.885 1.00 57.16 75 PRO A C 1
ATOM 604 O O . PRO A 1 75 ? 6.109 -15.699 22.126 1.00 57.16 75 PRO A O 1
#

Sequence (75 aa):
MQGKAHGHIENEAFETMDQFMLLCFGDLLGIDLPTTYYALELLPYLGEDIVKWNMRMSDKKSIWEEKAGKLDIDP

pLDDT: mean 81.4, std 8.68, range [51.44, 91.31]